Protein AF-A0A3A5K2K9-F1 (afdb_monomer)

pLDDT: mean 75.91, std 17.22, range [41.97, 94.38]

Organism: NCBI:txid1300307

Structure (mmCIF, N/CA/C/O backbone):
data_AF-A0A3A5K2K9-F1
#
_entry.id   AF-A0A3A5K2K9-F1
#
loop_
_atom_site.group_PDB
_at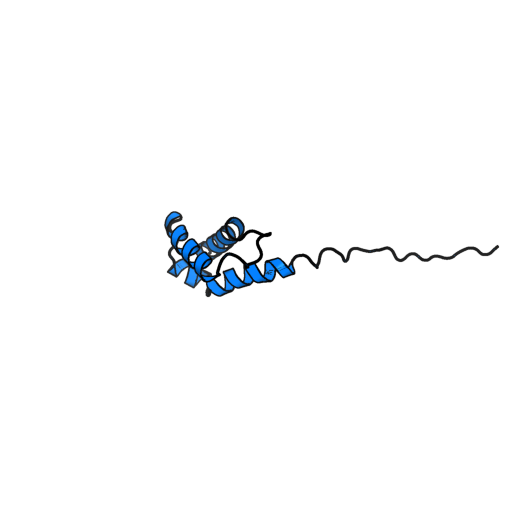om_site.id
_atom_site.type_symbol
_atom_site.label_atom_id
_atom_site.label_alt_id
_atom_site.label_comp_id
_atom_site.label_asym_id
_atom_site.label_entity_id
_atom_site.label_seq_id
_atom_site.pdbx_PDB_ins_code
_atom_site.Cartn_x
_atom_site.Cartn_y
_atom_site.Cartn_z
_atom_site.occupancy
_atom_site.B_iso_or_equiv
_atom_site.auth_seq_id
_atom_site.auth_comp_id
_atom_site.auth_asym_id
_atom_site.auth_atom_id
_atom_site.pdbx_PDB_model_num
ATOM 1 N N . MET A 1 1 ? -9.828 -8.882 14.222 1.00 60.28 1 MET A N 1
ATOM 2 C CA . MET A 1 1 ? -9.160 -8.208 13.097 1.00 60.28 1 MET A CA 1
ATOM 3 C C . MET A 1 1 ? -10.025 -8.375 11.877 1.00 60.28 1 MET A C 1
ATOM 5 O O . MET A 1 1 ? -10.612 -9.444 11.712 1.00 60.28 1 MET A O 1
ATOM 9 N N . SER A 1 2 ? -10.193 -7.299 11.121 1.00 68.50 2 SER A N 1
ATOM 10 C CA . SER A 1 2 ? -10.898 -7.351 9.849 1.00 68.50 2 SER A CA 1
ATOM 11 C C . SER A 1 2 ? -9.953 -7.952 8.803 1.00 68.50 2 SER A C 1
ATOM 13 O O . SER A 1 2 ? -8.764 -8.138 9.032 1.00 68.50 2 SER A O 1
ATOM 15 N N . THR A 1 3 ? -10.488 -8.357 7.655 1.00 86.06 3 THR A N 1
ATOM 16 C CA . THR A 1 3 ? -9.670 -8.735 6.485 1.00 86.06 3 THR A CA 1
ATOM 17 C C . THR A 1 3 ? -9.714 -7.652 5.411 1.00 86.06 3 THR A C 1
ATOM 19 O O . THR A 1 3 ? -9.182 -7.820 4.315 1.00 86.06 3 THR A O 1
ATOM 22 N N . ARG A 1 4 ? -10.387 -6.532 5.698 1.00 90.88 4 ARG A N 1
ATOM 23 C CA . ARG A 1 4 ? -10.658 -5.462 4.737 1.00 90.88 4 ARG A CA 1
ATOM 24 C C . ARG A 1 4 ? -9.393 -4.676 4.423 1.00 90.88 4 ARG A C 1
ATOM 26 O O . ARG A 1 4 ? -9.155 -4.429 3.242 1.00 90.88 4 ARG A O 1
ATOM 33 N N . GLY A 1 5 ? -8.579 -4.350 5.433 1.00 89.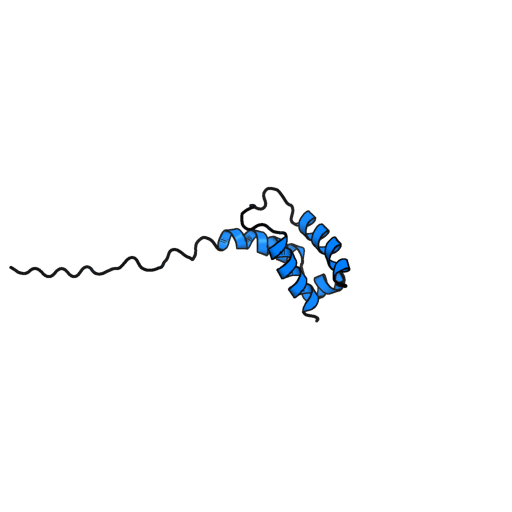69 5 GLY A N 1
ATOM 34 C CA . GLY A 1 5 ? -7.327 -3.617 5.248 1.00 89.69 5 GLY A CA 1
ATOM 35 C C . GLY A 1 5 ? -6.338 -4.377 4.363 1.00 89.69 5 GLY A C 1
ATOM 36 O O . GLY A 1 5 ? -5.891 -3.851 3.345 1.00 89.69 5 GLY A O 1
ATOM 37 N N . VAL A 1 6 ? -6.094 -5.652 4.678 1.00 90.50 6 VAL A N 1
ATOM 38 C CA . VAL A 1 6 ? -5.185 -6.524 3.908 1.00 90.50 6 VAL A CA 1
ATOM 39 C C . VAL A 1 6 ? -5.679 -6.755 2.478 1.00 90.50 6 VAL A C 1
ATOM 41 O O . VAL A 1 6 ? -4.906 -6.644 1.527 1.00 90.50 6 VAL A O 1
ATOM 44 N N . ASN A 1 7 ? -6.975 -7.028 2.291 1.00 91.19 7 ASN A N 1
ATOM 45 C CA . ASN A 1 7 ? -7.537 -7.230 0.951 1.00 91.19 7 ASN A CA 1
ATOM 46 C C . ASN A 1 7 ? -7.426 -5.971 0.082 1.00 91.19 7 ASN A C 1
ATOM 48 O O . ASN A 1 7 ? -7.174 -6.065 -1.121 1.00 91.19 7 ASN A O 1
ATOM 52 N N . PHE A 1 8 ? -7.616 -4.794 0.683 1.00 92.69 8 PHE A N 1
ATOM 53 C CA . PHE A 1 8 ? -7.401 -3.527 0.001 1.00 92.69 8 PHE A CA 1
ATOM 54 C C . PHE A 1 8 ? -5.932 -3.333 -0.370 1.00 92.69 8 PHE A C 1
ATOM 56 O O . PHE A 1 8 ? -5.657 -3.071 -1.537 1.00 92.69 8 PHE A O 1
ATOM 63 N N . LEU A 1 9 ? -5.010 -3.518 0.576 1.00 91.38 9 LEU A N 1
ATOM 64 C CA . LEU A 1 9 ? -3.573 -3.352 0.363 1.00 91.38 9 LEU A CA 1
ATOM 65 C C . LEU A 1 9 ? -3.058 -4.222 -0.787 1.00 91.38 9 LEU A C 1
ATOM 67 O O . LEU A 1 9 ? -2.446 -3.698 -1.713 1.00 91.38 9 LEU A O 1
ATOM 71 N N . HIS A 1 10 ? -3.367 -5.522 -0.788 1.00 89.31 10 HIS A N 1
ATOM 72 C CA . HIS A 1 10 ? -2.937 -6.425 -1.861 1.00 89.31 10 HIS A CA 1
ATOM 73 C C . HIS A 1 10 ? -3.483 -6.008 -3.230 1.00 89.31 10 HIS A C 1
ATOM 75 O O . HIS A 1 10 ? -2.749 -5.978 -4.219 1.00 89.31 10 HIS A O 1
ATOM 81 N N . LYS A 1 11 ? -4.767 -5.636 -3.296 1.00 90.81 11 LYS A N 1
ATOM 82 C CA . LYS A 1 11 ? -5.384 -5.174 -4.544 1.00 90.81 11 LYS A CA 1
ATOM 83 C C . LYS A 1 11 ? -4.804 -3.836 -5.003 1.00 90.81 11 LYS A C 1
ATOM 85 O O . LYS A 1 11 ? -4.637 -3.618 -6.199 1.00 90.81 11 LYS A O 1
ATOM 90 N N . TRP A 1 12 ? -4.515 -2.939 -4.066 1.00 93.06 12 TRP A N 1
ATOM 91 C CA . TRP A 1 12 ? -3.935 -1.636 -4.355 1.00 93.06 12 TRP A CA 1
ATOM 92 C C . TRP A 1 12 ? -2.513 -1.784 -4.899 1.00 93.06 12 TRP A C 1
ATOM 94 O O . TRP A 1 12 ? -2.218 -1.198 -5.937 1.00 93.06 12 TRP A O 1
ATOM 104 N N . ILE A 1 13 ? -1.677 -2.620 -4.273 1.00 88.44 13 ILE A N 1
ATOM 105 C CA . ILE A 1 13 ? -0.316 -2.927 -4.735 1.00 88.44 13 ILE A CA 1
ATOM 106 C C . ILE A 1 13 ? -0.348 -3.483 -6.161 1.00 88.44 13 ILE A C 1
ATOM 108 O O . ILE A 1 13 ? 0.304 -2.922 -7.030 1.00 88.44 13 ILE A O 1
ATOM 112 N N . SER A 1 14 ? -1.175 -4.497 -6.437 1.00 86.19 14 SER A N 1
ATOM 113 C CA . SER A 1 14 ? -1.274 -5.103 -7.777 1.00 86.19 14 SER A CA 1
ATOM 114 C C . SER A 1 14 ? -1.689 -4.117 -8.879 1.00 86.19 14 SER A C 1
ATOM 116 O O . SER A 1 14 ? -1.340 -4.322 -10.037 1.00 86.19 14 SER A O 1
ATOM 118 N N . ASN A 1 15 ? -2.430 -3.057 -8.542 1.00 87.62 15 ASN A N 1
ATOM 119 C CA . ASN A 1 15 ? -2.868 -2.048 -9.509 1.00 87.62 15 ASN A CA 1
ATOM 120 C C . ASN A 1 15 ? -1.884 -0.878 -9.663 1.00 87.62 15 ASN A C 1
ATOM 122 O O . ASN A 1 15 ? -1.898 -0.212 -10.696 1.00 87.62 15 ASN A O 1
ATOM 126 N N . ASN A 1 16 ? -1.095 -0.574 -8.627 1.00 85.44 16 ASN A N 1
ATOM 127 C CA . ASN A 1 16 ? -0.295 0.653 -8.547 1.00 85.44 16 ASN A CA 1
ATOM 128 C C . ASN A 1 16 ? 1.218 0.415 -8.584 1.00 85.44 16 ASN A C 1
ATOM 130 O O . ASN A 1 16 ? 1.958 1.353 -8.876 1.00 85.44 16 ASN A O 1
ATOM 134 N N . VAL A 1 17 ? 1.677 -0.801 -8.286 1.00 80.56 17 VAL A N 1
ATOM 135 C CA . VAL A 1 17 ? 3.079 -1.215 -8.379 1.00 80.56 17 VAL A CA 1
ATOM 136 C C . VAL A 1 17 ? 3.233 -1.996 -9.688 1.00 80.56 17 VAL A C 1
ATOM 138 O O . VAL A 1 17 ? 2.743 -3.121 -9.777 1.00 80.56 17 VAL A O 1
ATOM 141 N N . PRO A 1 18 ? 3.826 -1.400 -10.740 1.00 71.19 18 PRO A N 1
ATOM 142 C CA . PRO A 1 18 ? 3.947 -2.061 -12.034 1.00 71.19 18 PRO A CA 1
ATOM 143 C C . PRO A 1 18 ? 4.962 -3.204 -11.963 1.00 71.19 18 PRO A C 1
ATOM 145 O O . PRO A 1 18 ? 6.071 -2.994 -11.485 1.00 71.19 18 PRO A O 1
ATOM 148 N N . GLU A 1 19 ? 4.626 -4.360 -12.539 1.00 63.56 19 GLU A N 1
ATOM 149 C CA . GLU A 1 19 ? 5.527 -5.522 -12.630 1.00 63.56 19 GLU A CA 1
ATOM 150 C C . GLU A 1 19 ? 6.860 -5.172 -13.325 1.00 63.56 19 GLU A C 1
ATOM 152 O O . GLU A 1 19 ? 7.944 -5.590 -12.944 1.00 63.56 19 GLU A O 1
ATOM 157 N N . THR A 1 20 ? 6.825 -4.335 -14.356 1.00 52.59 20 THR A N 1
ATOM 158 C CA . THR A 1 20 ? 8.017 -4.029 -15.165 1.00 52.59 20 THR A CA 1
ATOM 159 C C . THR A 1 20 ? 8.776 -2.784 -14.717 1.00 52.59 20 THR A C 1
ATOM 161 O O . THR A 1 20 ? 9.820 -2.467 -15.287 1.00 52.59 20 THR A O 1
ATOM 164 N N . ALA A 1 21 ? 8.236 -2.026 -13.761 1.00 54.00 21 ALA A N 1
ATOM 165 C CA . ALA A 1 21 ? 8.905 -0.846 -13.243 1.00 54.00 21 ALA A CA 1
ATOM 166 C C . ALA A 1 21 ? 9.710 -1.279 -12.025 1.00 54.00 21 ALA A C 1
ATOM 168 O O . ALA A 1 21 ? 9.183 -1.329 -10.916 1.00 54.00 21 ALA A O 1
ATOM 169 N N . GLY A 1 22 ? 10.995 -1.564 -12.240 1.00 53.50 22 GLY A N 1
ATOM 170 C CA . GLY A 1 22 ? 11.954 -1.557 -11.144 1.00 53.50 22 GLY A CA 1
ATOM 171 C C . GLY A 1 22 ? 11.705 -0.325 -10.274 1.00 53.50 22 GLY A C 1
ATOM 172 O O . GLY A 1 22 ? 11.327 0.741 -10.775 1.00 53.50 22 GLY A O 1
ATOM 173 N N . ALA A 1 23 ? 11.895 -0.487 -8.970 1.00 53.97 23 ALA A N 1
ATOM 174 C CA . ALA A 1 23 ? 11.736 0.513 -7.911 1.00 53.97 23 ALA A CA 1
ATOM 175 C C . ALA A 1 23 ? 12.449 1.867 -8.152 1.00 53.97 23 ALA A C 1
ATOM 177 O O . ALA A 1 23 ? 12.404 2.757 -7.308 1.00 53.97 23 ALA A O 1
ATOM 178 N N . ASP A 1 24 ? 13.107 2.036 -9.296 1.00 55.06 24 ASP A N 1
ATOM 179 C CA . ASP A 1 24 ? 13.981 3.131 -9.685 1.00 55.06 24 ASP A CA 1
ATOM 180 C C . ASP A 1 24 ? 13.278 4.490 -9.837 1.00 55.06 24 ASP A C 1
ATOM 182 O O . ASP A 1 24 ? 13.961 5.509 -9.921 1.00 55.06 24 ASP A O 1
ATOM 186 N N . MET A 1 25 ? 11.937 4.555 -9.857 1.00 59.59 25 MET A N 1
ATOM 187 C CA . MET A 1 25 ? 11.208 5.831 -10.005 1.00 59.59 25 MET A CA 1
ATOM 188 C C . MET A 1 25 ? 10.196 6.164 -8.904 1.00 59.59 25 MET A C 1
ATOM 190 O O . MET A 1 25 ? 9.772 7.316 -8.845 1.00 59.59 25 MET A O 1
ATOM 194 N N . ILE A 1 26 ? 9.781 5.215 -8.057 1.00 72.38 26 ILE A N 1
ATOM 195 C CA . ILE A 1 26 ? 8.744 5.468 -7.042 1.00 72.38 26 ILE A CA 1
ATOM 196 C C . ILE A 1 26 ? 9.219 4.969 -5.680 1.00 72.38 26 ILE A C 1
ATOM 198 O O . ILE A 1 26 ? 9.494 3.786 -5.495 1.00 72.38 26 ILE A O 1
ATOM 202 N N . SER A 1 27 ? 9.278 5.876 -4.706 1.00 83.12 27 SER A N 1
ATOM 203 C CA . SER A 1 27 ? 9.665 5.551 -3.334 1.00 83.12 27 SER A CA 1
ATOM 204 C C . SER A 1 27 ? 8.563 4.776 -2.606 1.00 83.12 27 SER A C 1
ATOM 206 O O . SER A 1 27 ? 7.375 5.078 -2.747 1.00 83.12 27 SER A O 1
ATOM 208 N N . VAL A 1 28 ? 8.949 3.840 -1.728 1.00 85.06 28 VAL A N 1
ATOM 209 C CA . VAL A 1 28 ? 8.027 3.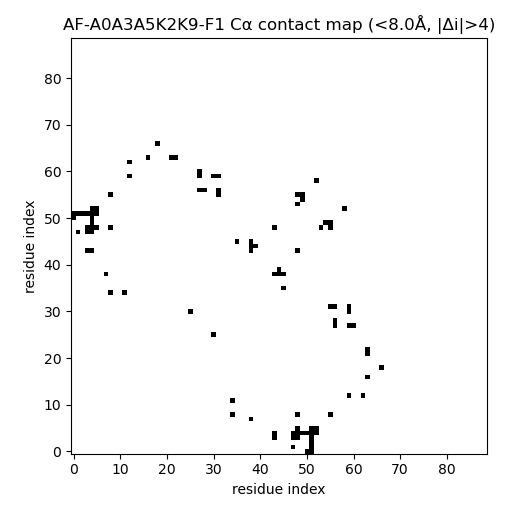152 -0.799 1.00 85.06 28 VAL A CA 1
ATOM 210 C C . VAL A 1 28 ? 7.175 4.162 -0.024 1.00 85.06 28 VAL A C 1
ATOM 212 O O . VAL A 1 28 ? 5.981 3.946 0.179 1.00 85.06 28 VAL A O 1
ATOM 215 N N . ALA A 1 29 ? 7.761 5.301 0.362 1.00 87.25 29 ALA A N 1
ATOM 216 C CA . ALA A 1 29 ? 7.042 6.355 1.069 1.00 87.25 29 ALA A CA 1
ATOM 217 C C . ALA A 1 29 ? 5.948 7.007 0.209 1.00 87.25 29 ALA A C 1
ATOM 219 O O . ALA A 1 29 ? 4.861 7.285 0.708 1.00 87.25 29 ALA A O 1
ATOM 220 N N . GLU A 1 30 ? 6.197 7.204 -1.086 1.00 87.62 30 GLU A N 1
ATOM 221 C CA . GLU A 1 30 ? 5.206 7.771 -2.006 1.00 87.62 30 GLU A CA 1
ATOM 222 C C . GLU A 1 30 ? 4.057 6.790 -2.259 1.00 87.62 30 GLU A C 1
ATOM 224 O O . GLU A 1 30 ? 2.897 7.199 -2.315 1.00 87.62 30 GLU A O 1
ATOM 229 N N . LEU A 1 31 ? 4.354 5.491 -2.370 1.00 89.25 31 LEU A N 1
ATOM 230 C CA . LEU A 1 31 ? 3.329 4.450 -2.482 1.00 89.25 31 LEU A CA 1
ATOM 231 C C . LEU A 1 31 ? 2.470 4.373 -1.219 1.00 89.25 31 LEU A C 1
ATOM 233 O O . LEU A 1 31 ? 1.247 4.354 -1.325 1.00 89.25 31 LEU A O 1
ATOM 237 N N . ALA A 1 32 ? 3.086 4.410 -0.035 1.00 90.69 32 ALA A N 1
ATOM 238 C CA . ALA A 1 32 ? 2.355 4.433 1.228 1.00 90.69 32 ALA A CA 1
ATOM 239 C C . ALA A 1 32 ? 1.432 5.662 1.323 1.00 90.69 32 ALA A C 1
ATOM 241 O O . ALA A 1 32 ? 0.260 5.535 1.672 1.00 90.69 32 ALA A O 1
ATOM 242 N N . GLN A 1 33 ? 1.918 6.849 0.948 1.00 91.88 33 GLN A N 1
ATOM 243 C CA . GLN A 1 33 ? 1.100 8.065 0.938 1.00 91.88 33 GLN A CA 1
ATOM 244 C C . GLN A 1 33 ? -0.097 7.965 -0.012 1.00 91.88 33 GLN A C 1
ATOM 246 O O . GLN A 1 33 ? -1.208 8.330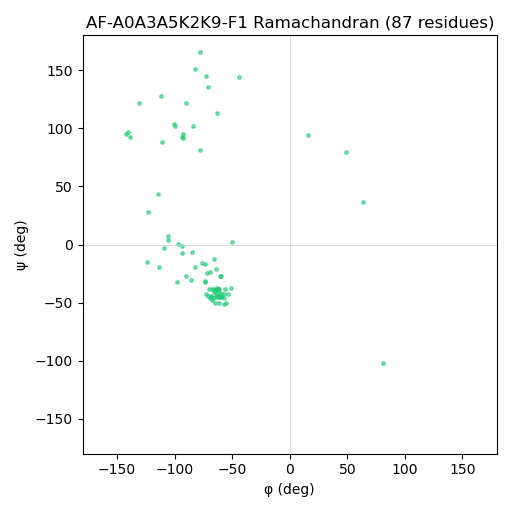 0.374 1.00 91.88 33 GLN A O 1
ATOM 251 N N . LYS A 1 34 ? 0.104 7.455 -1.233 1.00 91.69 34 LYS A N 1
ATOM 252 C CA . LYS A 1 34 ? -0.994 7.255 -2.191 1.00 91.69 34 LYS A CA 1
ATOM 253 C C . LYS A 1 34 ? -2.006 6.232 -1.678 1.00 91.69 34 LYS A C 1
ATOM 255 O O . LYS A 1 34 ? -3.204 6.483 -1.739 1.00 91.69 34 LYS A O 1
ATOM 260 N N . LEU A 1 35 ? -1.535 5.134 -1.091 1.00 93.62 35 LEU A N 1
ATOM 261 C CA . LEU A 1 35 ? -2.398 4.116 -0.502 1.00 93.62 35 LEU A CA 1
ATOM 262 C C . LEU A 1 35 ? -3.320 4.695 0.579 1.00 93.62 35 LEU A C 1
ATOM 264 O O . LEU A 1 35 ? -4.525 4.438 0.569 1.00 93.62 35 LEU A O 1
ATOM 268 N N . PHE A 1 36 ? -2.781 5.515 1.484 1.00 92.19 36 PHE A N 1
ATOM 269 C CA . PHE A 1 36 ? -3.583 6.160 2.527 1.00 92.19 36 PHE A CA 1
ATOM 270 C C . PHE A 1 36 ? -4.498 7.269 1.997 1.00 92.19 36 PHE A C 1
ATOM 272 O O . PHE A 1 36 ? -5.523 7.548 2.616 1.00 92.19 36 PHE A O 1
ATOM 279 N N . ALA A 1 37 ? -4.166 7.885 0.862 1.00 94.38 37 ALA A N 1
ATOM 280 C CA . ALA A 1 37 ? -5.050 8.832 0.188 1.00 94.38 37 ALA A CA 1
ATOM 281 C C . ALA A 1 37 ? -6.233 8.132 -0.507 1.00 94.38 37 ALA A C 1
ATOM 283 O O . ALA A 1 37 ? -7.335 8.682 -0.539 1.00 94.38 37 ALA A O 1
ATOM 284 N N . ASP A 1 38 ? -6.028 6.910 -1.004 1.00 93.00 38 ASP A N 1
ATOM 285 C CA . ASP A 1 38 ? -7.047 6.143 -1.724 1.00 93.00 38 ASP A CA 1
ATOM 286 C C . ASP A 1 38 ? -7.966 5.343 -0.791 1.00 93.00 38 ASP A C 1
ATOM 288 O O . ASP A 1 38 ? -9.148 5.163 -1.095 1.00 93.00 38 ASP A O 1
ATOM 292 N N . ALA A 1 39 ? -7.474 4.888 0.364 1.00 93.25 39 ALA A N 1
ATOM 293 C CA . ALA A 1 39 ? -8.243 4.080 1.316 1.00 93.25 39 ALA A CA 1
ATOM 294 C C . ALA A 1 39 ? -9.600 4.691 1.749 1.00 93.25 39 ALA A C 1
ATOM 296 O O . ALA A 1 39 ? -10.607 3.966 1.747 1.00 93.25 39 ALA A O 1
ATOM 297 N N . PRO A 1 40 ? -9.707 6.008 2.038 1.00 92.81 40 PRO A N 1
ATOM 298 C CA . PRO A 1 40 ? -10.977 6.634 2.404 1.00 92.81 40 PRO A CA 1
ATOM 299 C C . PRO A 1 40 ? -12.053 6.535 1.318 1.00 92.81 40 PRO A C 1
ATOM 301 O O . PRO A 1 40 ? -13.238 6.497 1.647 1.00 92.81 40 PRO A O 1
ATOM 304 N N . SER A 1 41 ? -11.671 6.434 0.038 1.00 92.25 41 SER A N 1
ATOM 305 C CA . SER A 1 41 ? -12.631 6.275 -1.068 1.00 92.25 41 SER A CA 1
ATOM 306 C C . SER A 1 41 ? -13.415 4.957 -0.995 1.00 92.25 41 SER A C 1
ATOM 308 O O . SER A 1 41 ? -14.517 4.855 -1.533 1.00 92.25 41 SER A O 1
ATOM 310 N N . LEU A 1 42 ? -12.878 3.965 -0.278 1.00 90.25 42 LEU A N 1
ATOM 311 C CA . LEU A 1 42 ? -13.485 2.653 -0.048 1.00 90.25 42 LEU A CA 1
ATOM 312 C C . LEU A 1 42 ? -14.033 2.495 1.379 1.00 90.25 42 LEU A C 1
ATOM 314 O O . LEU A 1 42 ? -14.443 1.399 1.771 1.00 90.25 42 LEU A O 1
ATOM 318 N N . GLY A 1 43 ? -14.042 3.576 2.168 1.00 93.12 43 GLY A N 1
ATOM 319 C CA . GLY A 1 43 ? -14.468 3.547 3.567 1.00 93.12 43 GLY A CA 1
ATOM 320 C C . GLY A 1 43 ? -13.562 2.678 4.441 1.00 93.12 43 GLY A C 1
ATOM 321 O O . GLY A 1 43 ? -14.061 1.961 5.313 1.00 93.12 43 GLY A O 1
ATOM 322 N N . ILE A 1 44 ? -12.257 2.682 4.159 1.00 93.31 44 ILE A N 1
ATOM 323 C CA . ILE A 1 44 ? -11.232 1.978 4.932 1.00 93.31 44 ILE A CA 1
ATOM 324 C C . ILE A 1 44 ? -10.362 3.027 5.627 1.00 93.31 44 ILE A C 1
ATOM 326 O O . ILE A 1 44 ? -9.876 3.964 4.992 1.00 93.31 44 ILE A O 1
ATOM 330 N N . GLY A 1 45 ? -10.196 2.887 6.943 1.00 91.81 45 GLY A N 1
ATOM 331 C CA . GLY A 1 45 ? -9.352 3.783 7.735 1.00 91.81 45 GLY A CA 1
ATOM 332 C C . GLY A 1 45 ? -7.876 3.395 7.668 1.00 91.81 45 GLY A C 1
ATOM 333 O O . GLY A 1 45 ? -7.550 2.215 7.567 1.00 91.81 45 GLY A O 1
ATOM 334 N N . SER A 1 46 ? -6.971 4.368 7.800 1.00 88.75 46 SER A N 1
ATOM 335 C CA . SER A 1 46 ? -5.530 4.093 7.911 1.00 88.75 46 SER A CA 1
ATOM 336 C C . SER A 1 46 ? -5.218 3.171 9.092 1.00 88.75 46 SER A C 1
ATOM 338 O O . SER A 1 46 ? -4.486 2.206 8.927 1.00 88.75 46 SER A O 1
ATOM 340 N N . THR A 1 47 ? -5.859 3.400 10.242 1.00 90.00 47 THR A N 1
ATOM 341 C CA . THR A 1 47 ? -5.732 2.537 11.425 1.00 90.00 47 THR A CA 1
ATOM 342 C C . THR A 1 47 ? -6.230 1.118 11.162 1.00 90.00 47 THR A C 1
ATOM 344 O O . THR A 1 47 ? -5.572 0.177 11.571 1.00 90.00 47 THR A O 1
ATOM 347 N N . GLU A 1 48 ? -7.337 0.941 10.429 1.00 91.50 48 GLU A N 1
ATOM 348 C CA . GLU A 1 48 ? -7.830 -0.398 10.052 1.00 91.50 48 GLU A CA 1
ATOM 349 C C . GLU A 1 48 ? -6.802 -1.131 9.177 1.00 91.50 48 GLU A C 1
ATOM 351 O O . GLU A 1 48 ? -6.572 -2.323 9.353 1.00 91.50 48 GLU A O 1
ATOM 356 N N . ILE A 1 49 ? -6.135 -0.418 8.265 1.00 90.75 49 ILE A N 1
ATOM 357 C CA . ILE A 1 49 ? -5.088 -0.990 7.409 1.00 90.75 49 ILE A CA 1
ATOM 358 C C . ILE A 1 49 ? -3.860 -1.375 8.229 1.00 90.75 49 ILE A C 1
ATOM 360 O O . ILE A 1 49 ? -3.351 -2.480 8.060 1.00 90.75 49 ILE A O 1
ATOM 364 N N . GLU A 1 50 ? -3.381 -0.482 9.091 1.00 90.06 50 GLU A N 1
ATOM 365 C CA . GLU A 1 50 ? -2.211 -0.718 9.942 1.00 90.06 50 GLU A CA 1
ATOM 366 C C . GLU A 1 50 ? -2.466 -1.836 10.958 1.00 90.06 50 GLU A C 1
ATOM 368 O O . GLU A 1 50 ? -1.598 -2.673 11.173 1.00 90.06 50 GLU A O 1
ATOM 373 N N . GLU A 1 51 ? -3.662 -1.916 11.542 1.00 90.88 51 GLU A N 1
ATOM 374 C CA . GLU A 1 51 ? -4.031 -3.002 12.452 1.00 90.88 51 GLU A CA 1
ATOM 375 C C . GLU A 1 51 ? -4.144 -4.345 11.722 1.00 90.88 51 GLU A C 1
ATOM 377 O O . GLU A 1 51 ? -3.623 -5.344 12.213 1.00 90.88 51 GLU A O 1
ATOM 382 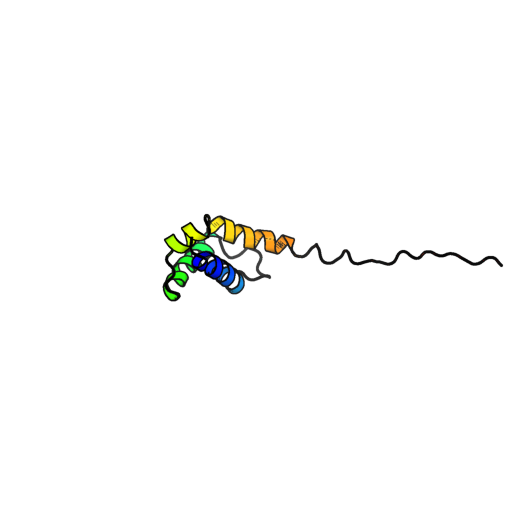N N . ASP A 1 52 ? -4.793 -4.384 10.553 1.00 88.44 52 ASP A N 1
ATOM 383 C CA . ASP A 1 52 ? -4.995 -5.631 9.806 1.00 88.44 52 ASP A CA 1
ATOM 384 C C . ASP A 1 52 ? -3.694 -6.126 9.134 1.00 88.44 52 ASP A C 1
ATOM 386 O O . ASP A 1 52 ? -3.508 -7.332 8.968 1.00 88.44 52 ASP A O 1
ATOM 390 N N . THR A 1 53 ? -2.798 -5.216 8.734 1.00 85.81 53 THR A N 1
ATOM 391 C CA . THR A 1 53 ? -1.556 -5.523 7.991 1.00 85.81 53 THR A CA 1
ATOM 392 C C . THR A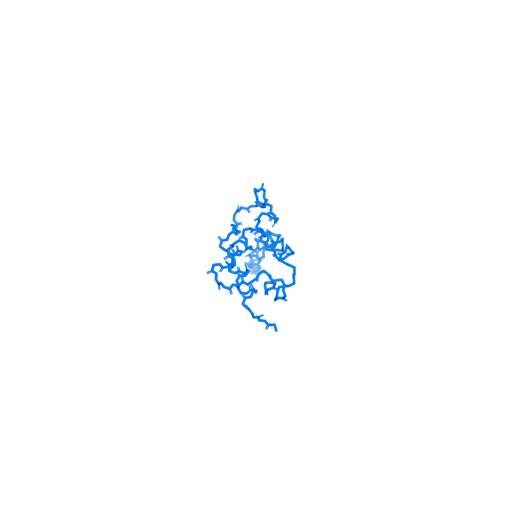 1 53 ? -0.327 -5.604 8.898 1.00 85.81 53 THR A C 1
ATOM 394 O O . THR A 1 53 ? 0.621 -6.334 8.614 1.00 85.81 53 THR A O 1
ATOM 397 N N . GLY A 1 54 ? -0.293 -4.815 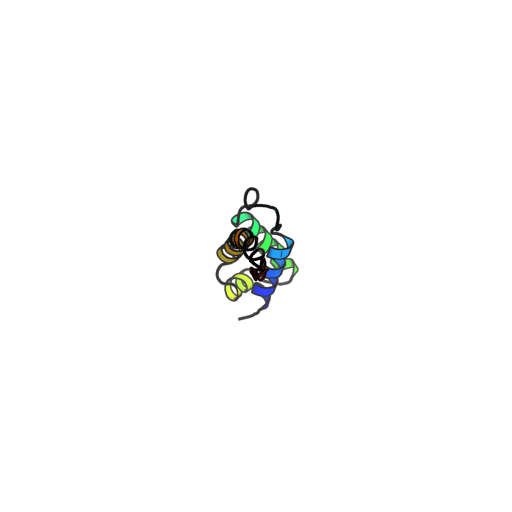9.970 1.00 87.06 54 GLY A N 1
ATOM 398 C CA . GLY A 1 54 ? 0.932 -4.475 10.684 1.00 87.06 54 GLY A CA 1
ATOM 399 C C . GLY A 1 54 ? 1.684 -3.348 9.970 1.00 87.06 54 GLY A C 1
ATOM 400 O O . GLY A 1 54 ? 1.322 -2.177 10.074 1.00 87.06 54 GLY A O 1
ATOM 401 N N . SER A 1 55 ? 2.748 -3.689 9.237 1.00 88.44 55 SER A N 1
ATOM 402 C CA . SER A 1 55 ? 3.613 -2.703 8.576 1.00 88.44 55 SER A CA 1
ATOM 403 C C . SER A 1 55 ? 3.285 -2.562 7.088 1.00 88.44 55 SER A C 1
ATOM 405 O O . SER A 1 55 ? 3.700 -3.363 6.247 1.00 88.44 55 SER A O 1
ATOM 407 N N . VAL A 1 56 ? 2.569 -1.488 6.746 1.00 89.56 56 VAL A N 1
ATOM 408 C CA . VAL A 1 56 ? 2.262 -1.126 5.349 1.00 89.56 56 VAL A CA 1
ATOM 409 C C . VAL A 1 56 ? 3.542 -0.903 4.541 1.00 89.56 56 VAL A C 1
ATOM 411 O O . VAL A 1 56 ? 3.648 -1.367 3.409 1.00 89.56 56 VAL A O 1
ATOM 414 N N . TYR A 1 57 ? 4.537 -0.237 5.132 1.00 88.56 57 TYR A N 1
ATOM 415 C CA . TYR A 1 57 ? 5.822 0.033 4.483 1.00 88.56 57 TYR A CA 1
ATOM 416 C C . TYR A 1 57 ? 6.582 -1.250 4.153 1.00 88.56 57 TYR A C 1
ATOM 418 O O . TYR A 1 57 ? 7.104 -1.377 3.051 1.00 88.56 57 TYR A O 1
ATOM 426 N N . GLU A 1 58 ? 6.624 -2.197 5.093 1.00 88.75 58 GLU A N 1
ATOM 427 C CA . GLU A 1 58 ? 7.284 -3.488 4.887 1.00 88.75 58 GLU A CA 1
ATOM 428 C C . GLU A 1 58 ? 6.561 -4.301 3.820 1.00 88.75 58 GLU A C 1
ATOM 430 O O . GLU A 1 58 ? 7.214 -4.832 2.940 1.00 88.75 58 GLU A O 1
ATOM 435 N N . THR A 1 59 ? 5.227 -4.303 3.814 1.00 89.25 59 THR A N 1
ATOM 436 C CA . THR A 1 59 ? 4.444 -5.034 2.804 1.00 89.25 59 THR A CA 1
ATOM 437 C C . THR A 1 59 ? 4.636 -4.466 1.394 1.00 89.25 59 THR A C 1
ATOM 439 O O . THR A 1 59 ? 4.739 -5.214 0.426 1.00 89.25 59 THR A O 1
ATOM 442 N N . ILE A 1 60 ? 4.707 -3.138 1.257 1.00 87.62 60 ILE A N 1
ATOM 443 C CA . ILE A 1 60 ?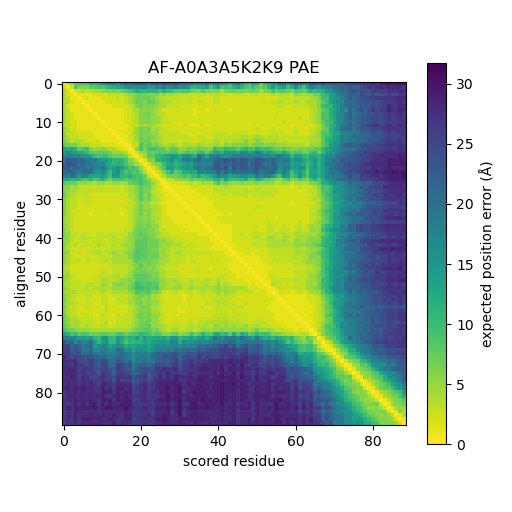 4.991 -2.488 -0.030 1.00 87.62 60 ILE A CA 1
ATOM 444 C C . ILE A 1 60 ? 6.435 -2.767 -0.469 1.00 87.62 60 ILE A C 1
ATOM 446 O O . ILE A 1 60 ? 6.661 -3.078 -1.636 1.00 87.62 60 ILE A O 1
ATOM 450 N N . LEU A 1 61 ? 7.406 -2.671 0.446 1.00 85.62 61 LEU A N 1
ATOM 451 C CA . LEU A 1 61 ? 8.806 -2.997 0.164 1.00 85.62 61 LEU A CA 1
ATOM 452 C C . LEU A 1 61 ? 8.959 -4.460 -0.264 1.00 85.62 61 LEU A C 1
ATOM 454 O O . LEU A 1 61 ? 9.634 -4.741 -1.247 1.00 85.62 61 LEU A O 1
ATOM 458 N N . ASP A 1 62 ? 8.308 -5.370 0.452 1.00 84.94 62 ASP A N 1
ATOM 459 C CA . ASP A 1 62 ? 8.300 -6.801 0.183 1.00 84.94 62 ASP A CA 1
ATOM 460 C C . ASP A 1 62 ? 7.736 -7.099 -1.207 1.00 84.94 62 ASP A C 1
ATOM 462 O O . ASP A 1 62 ? 8.363 -7.818 -1.976 1.00 84.94 62 ASP A O 1
ATOM 466 N N . ALA A 1 63 ? 6.623 -6.463 -1.582 1.00 83.50 63 ALA A N 1
ATOM 467 C CA . ALA A 1 63 ? 6.044 -6.604 -2.914 1.00 83.50 63 ALA A CA 1
ATOM 468 C C . ALA A 1 63 ? 6.985 -6.122 -4.029 1.00 83.50 63 ALA A C 1
ATOM 470 O O . ALA A 1 63 ? 7.052 -6.744 -5.085 1.00 83.50 63 ALA A O 1
ATOM 471 N N . ILE A 1 64 ? 7.728 -5.037 -3.795 1.00 80.69 64 ILE A N 1
ATOM 472 C CA . ILE A 1 64 ? 8.723 -4.521 -4.743 1.00 80.69 64 ILE A CA 1
ATOM 473 C C . ILE A 1 64 ? 9.919 -5.480 -4.854 1.00 80.69 64 ILE A C 1
ATOM 475 O O . ILE A 1 64 ? 10.344 -5.801 -5.958 1.00 80.69 64 ILE A O 1
ATOM 479 N N . VAL A 1 65 ? 10.452 -5.957 -3.724 1.00 78.81 65 VAL A N 1
ATOM 480 C CA . VAL A 1 65 ? 11.635 -6.835 -3.675 1.00 78.81 65 VAL A CA 1
ATOM 481 C C . VAL A 1 65 ? 11.325 -8.240 -4.201 1.00 78.81 65 VAL A C 1
ATOM 483 O O . VAL A 1 65 ? 12.105 -8.800 -4.970 1.00 78.81 65 VAL A O 1
ATOM 486 N N . HIS A 1 66 ? 10.191 -8.829 -3.817 1.00 72.94 66 HIS A N 1
ATOM 487 C CA . HIS A 1 66 ? 9.794 -10.167 -4.261 1.00 72.94 66 HIS A CA 1
ATOM 488 C C . HIS A 1 66 ? 9.329 -10.212 -5.715 1.00 72.94 66 HIS A C 1
ATOM 490 O O . HIS A 1 66 ? 9.330 -11.293 -6.308 1.00 72.94 66 HIS A O 1
ATOM 496 N N . HIS A 1 67 ? 8.998 -9.070 -6.320 1.00 63.06 67 HIS A N 1
ATOM 497 C CA . HIS A 1 67 ? 8.744 -9.014 -7.753 1.00 63.06 67 HIS A CA 1
ATOM 498 C C . HIS A 1 67 ? 9.996 -9.402 -8.570 1.00 63.06 67 HIS A C 1
ATOM 500 O O . HIS A 1 67 ? 9.893 -10.171 -9.526 1.00 63.06 67 HIS A O 1
ATOM 506 N N . ASP A 1 68 ? 11.194 -8.991 -8.139 1.00 50.38 68 ASP A N 1
ATOM 507 C CA . ASP A 1 68 ? 12.457 -9.399 -8.780 1.00 50.38 68 ASP A CA 1
ATOM 508 C C . ASP A 1 68 ? 12.787 -10.891 -8.563 1.00 50.38 68 ASP A C 1
ATOM 510 O O . ASP A 1 68 ? 13.493 -11.509 -9.364 1.00 50.38 68 ASP A O 1
ATOM 514 N N . ALA A 1 69 ? 12.251 -11.509 -7.505 1.00 51.06 69 ALA A N 1
ATOM 515 C CA . ALA A 1 69 ? 12.521 -12.906 -7.157 1.00 51.06 69 ALA A CA 1
ATOM 516 C C . ALA A 1 69 ? 11.658 -13.922 -7.938 1.00 51.06 69 ALA A C 1
ATOM 518 O O . ALA A 1 69 ? 12.024 -15.095 -8.034 1.00 51.06 69 ALA A O 1
ATOM 519 N N . GLY A 1 70 ? 10.534 -13.494 -8.525 1.00 44.78 70 GLY A N 1
ATOM 520 C CA . GLY A 1 70 ? 9.586 -14.371 -9.226 1.00 44.78 70 GLY A CA 1
ATOM 521 C C . GLY A 1 70 ? 10.021 -14.840 -10.622 1.00 44.78 70 GLY A C 1
ATOM 522 O O . GLY A 1 70 ? 9.475 -15.816 -11.135 1.00 44.78 70 GLY A O 1
ATOM 523 N N . ALA A 1 71 ? 11.018 -14.198 -11.240 1.00 47.81 71 ALA A N 1
ATOM 524 C CA . ALA A 1 71 ? 11.398 -14.463 -12.632 1.00 47.81 71 ALA A CA 1
ATOM 525 C C . ALA A 1 71 ? 12.366 -15.648 -12.835 1.00 47.81 71 ALA A C 1
ATOM 527 O O . ALA A 1 71 ? 12.626 -16.023 -13.975 1.00 47.81 71 ALA A O 1
ATOM 528 N N . THR A 1 72 ? 12.904 -16.263 -11.773 1.00 45.09 72 THR A N 1
ATOM 529 C CA . THR A 1 72 ? 13.963 -17.292 -11.907 1.00 45.09 72 THR A CA 1
ATOM 530 C C . THR A 1 72 ? 13.531 -18.727 -11.593 1.00 45.09 72 THR A C 1
ATOM 532 O O . THR A 1 72 ? 14.320 -19.648 -11.789 1.00 45.09 72 THR A O 1
ATOM 535 N N . SER A 1 73 ? 12.284 -18.973 -11.173 1.00 41.97 73 SER A N 1
ATOM 536 C CA . SER A 1 73 ? 11.846 -20.336 -10.814 1.00 41.97 73 SER A CA 1
ATOM 537 C C . SER A 1 73 ? 11.105 -21.095 -11.929 1.00 41.97 73 SER A C 1
ATOM 539 O O . SER A 1 73 ? 10.721 -22.245 -11.714 1.00 41.97 73 SER A O 1
ATOM 541 N N . ALA A 1 74 ? 10.911 -20.506 -13.116 1.00 46.72 74 ALA A N 1
ATOM 542 C CA . ALA A 1 74 ? 10.174 -21.146 -14.215 1.00 46.72 74 ALA A CA 1
ATOM 543 C C . ALA A 1 74 ? 11.043 -21.921 -15.235 1.00 46.72 74 ALA A C 1
ATOM 545 O O . ALA A 1 74 ? 10.486 -22.551 -16.130 1.00 46.72 74 ALA A O 1
ATOM 546 N N . GLU A 1 75 ? 12.375 -21.955 -15.103 1.00 48.06 75 GLU A N 1
ATOM 547 C CA . GLU A 1 75 ? 13.266 -22.617 -16.082 1.00 48.06 75 GLU A CA 1
ATOM 548 C C . GLU A 1 75 ? 14.010 -23.843 -15.523 1.00 48.06 75 GLU A C 1
ATOM 550 O O . GLU A 1 75 ? 15.196 -24.042 -15.768 1.00 48.06 75 GLU A O 1
ATOM 555 N N . ALA A 1 76 ? 13.313 -24.705 -14.778 1.00 49.19 76 ALA A N 1
ATOM 556 C CA . ALA A 1 76 ? 13.842 -26.015 -14.376 1.00 49.19 76 ALA A CA 1
ATOM 557 C C . ALA A 1 76 ? 12.955 -27.191 -14.819 1.00 49.19 76 ALA A C 1
ATOM 559 O O . ALA A 1 76 ? 12.957 -28.243 -14.183 1.00 49.19 76 ALA A O 1
ATOM 560 N N . HIS A 1 77 ? 12.206 -27.043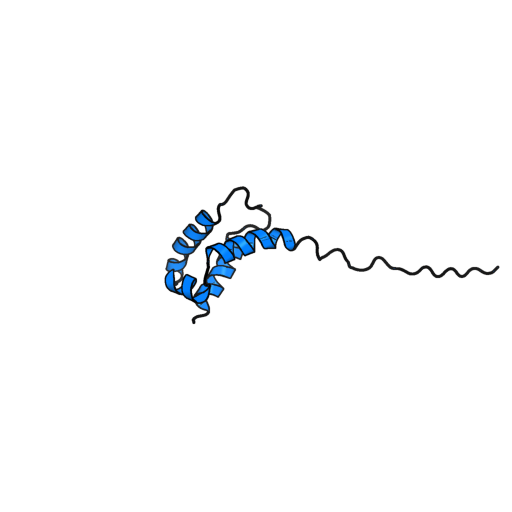 -15.918 1.00 49.38 77 HIS A N 1
ATOM 561 C CA . HIS A 1 77 ? 11.478 -28.163 -16.517 1.00 49.38 77 HIS A CA 1
ATOM 562 C C . HIS A 1 77 ? 12.310 -28.857 -17.610 1.00 49.38 77 HIS A C 1
ATOM 564 O O . HIS A 1 77 ? 12.291 -28.493 -18.780 1.00 49.38 77 HIS A O 1
ATOM 570 N N . GLU A 1 78 ? 13.046 -29.872 -17.156 1.00 55.62 78 GLU A N 1
ATOM 571 C CA . GLU A 1 78 ? 13.378 -31.123 -17.852 1.00 55.62 78 GLU A CA 1
ATOM 572 C C . GLU A 1 78 ? 13.909 -31.054 -19.297 1.00 55.62 78 GLU A C 1
ATOM 574 O O . GLU A 1 78 ? 13.245 -31.435 -20.263 1.00 55.62 78 GLU A O 1
ATOM 579 N N . ALA A 1 79 ? 15.203 -30.755 -19.436 1.00 53.69 79 ALA A N 1
ATOM 580 C CA . ALA A 1 79 ? 15.985 -31.259 -20.564 1.00 53.69 79 ALA A CA 1
ATOM 581 C C . ALA A 1 79 ? 16.372 -32.731 -20.309 1.00 53.69 79 ALA A C 1
ATOM 583 O O . ALA A 1 79 ? 17.448 -33.036 -19.802 1.00 53.69 79 ALA A O 1
ATOM 584 N N . THR A 1 80 ? 15.418 -33.622 -20.593 1.00 53.91 80 THR A N 1
ATOM 585 C CA . THR A 1 80 ? 15.604 -34.979 -21.146 1.00 53.91 80 THR A CA 1
ATOM 586 C C . THR A 1 80 ? 17.024 -35.557 -21.070 1.00 53.91 80 THR A C 1
ATOM 588 O O . THR A 1 80 ? 17.845 -35.419 -21.976 1.00 53.91 80 THR A O 1
ATOM 591 N N . GLY A 1 81 ? 17.274 -36.317 -20.005 1.00 58.50 81 GLY A N 1
ATOM 592 C CA . GLY A 1 81 ? 18.246 -37.398 -20.038 1.00 58.50 81 GLY A CA 1
ATOM 593 C C . GLY A 1 81 ? 17.588 -38.656 -20.603 1.00 58.50 81 GLY A C 1
ATOM 594 O O . GLY A 1 81 ? 16.885 -39.345 -19.877 1.00 58.50 81 GLY A O 1
ATOM 595 N N . ASP A 1 82 ? 17.843 -38.978 -21.869 1.00 54.16 82 ASP A N 1
ATOM 596 C CA . ASP A 1 82 ? 17.878 -40.376 -22.309 1.00 54.16 82 ASP A CA 1
ATOM 597 C C . ASP A 1 82 ? 19.051 -40.559 -23.272 1.00 54.16 82 ASP A C 1
ATOM 599 O O . ASP A 1 82 ? 18.990 -40.301 -24.474 1.00 54.16 82 ASP A O 1
ATOM 603 N N . ALA A 1 83 ? 20.174 -40.951 -22.682 1.00 60.34 83 ALA A N 1
ATOM 604 C CA . ALA A 1 83 ? 21.254 -41.605 -23.383 1.00 60.34 83 ALA A CA 1
ATOM 605 C C . ALA A 1 83 ? 21.024 -43.112 -23.245 1.00 60.34 83 ALA A C 1
ATOM 607 O O . ALA A 1 83 ? 21.494 -43.722 -22.285 1.00 60.34 83 ALA A O 1
ATOM 608 N N . SER A 1 84 ? 20.337 -43.723 -24.208 1.00 57.78 84 SER A N 1
ATOM 609 C CA . SER A 1 84 ? 20.386 -45.173 -24.384 1.00 57.78 84 SER A CA 1
ATOM 610 C C . SER A 1 84 ? 21.123 -45.517 -25.671 1.00 57.78 84 SER A C 1
ATOM 612 O O . SER A 1 84 ? 20.566 -45.659 -26.760 1.00 57.78 84 SER A O 1
ATOM 614 N N . GLY A 1 85 ? 22.444 -45.635 -25.524 1.00 58.09 85 GLY A N 1
ATOM 615 C CA . GLY A 1 85 ? 23.288 -46.317 -26.486 1.00 58.09 85 GLY A CA 1
ATOM 616 C C . GLY A 1 85 ? 22.904 -47.793 -26.552 1.00 58.09 85 GLY A C 1
ATOM 617 O O . GLY A 1 85 ? 23.123 -48.558 -25.616 1.00 58.09 85 GLY A O 1
ATOM 618 N N . SER A 1 86 ? 22.368 -48.211 -27.691 1.00 58.62 86 SER A N 1
ATOM 619 C CA . SER A 1 86 ? 22.364 -49.609 -28.110 1.00 58.62 86 SER A CA 1
ATOM 620 C C . SER A 1 86 ? 22.624 -49.681 -29.604 1.00 58.62 86 SER A C 1
ATOM 622 O O . SER A 1 86 ? 21.723 -49.552 -30.426 1.00 58.62 86 SER A O 1
ATOM 624 N N . SER A 1 87 ? 23.886 -49.913 -29.954 1.00 55.50 87 SER A N 1
ATOM 625 C CA . SER A 1 87 ? 24.235 -50.529 -31.228 1.00 55.50 87 SER A CA 1
ATOM 626 C C . SER A 1 87 ? 25.412 -51.471 -30.996 1.00 55.50 87 SER A C 1
ATOM 628 O O . SER A 1 87 ? 26.567 -51.061 -30.914 1.00 55.50 87 SER A O 1
ATOM 630 N N . ARG A 1 88 ? 25.079 -52.747 -30.785 1.00 53.88 88 ARG A N 1
ATOM 631 C CA . ARG A 1 88 ? 25.969 -53.872 -31.069 1.00 53.88 88 ARG A CA 1
ATOM 632 C C . ARG A 1 88 ? 25.681 -54.288 -32.508 1.00 53.88 88 ARG A C 1
ATOM 634 O O . ARG A 1 88 ? 24.541 -54.636 -32.809 1.00 53.88 88 ARG A O 1
ATOM 641 N N . GLY A 1 89 ? 26.712 -54.259 -33.340 1.00 51.47 89 GLY A N 1
ATOM 642 C CA . GLY A 1 89 ? 26.780 -54.823 -34.684 1.00 51.47 89 GLY A CA 1
ATOM 643 C C . GLY A 1 89 ? 28.239 -55.060 -35.013 1.00 51.47 89 GLY A C 1
ATOM 644 O O . GLY A 1 89 ? 29.019 -54.108 -34.789 1.00 51.47 89 GLY A O 1
#

Sequence (89 aa):
MSTRGVNFLHKWISNNVPETAGADMISVAELAQKLFADAPSLGIGSTEIEEDTGSVYETILDAIVHHDAGATSAEAHEATGDASGSSRG

Mean predicted aligned error: 12.14 Å

Solvent-accessible surface area (backbone atoms only — not comparable to full-atom values): 5729 Å² total; per-residue (Å²): 129,67,65,61,31,42,56,47,51,57,54,47,44,71,75,71,54,56,92,85,56,66,71,86,82,58,54,62,67,58,51,52,52,51,50,59,66,50,32,57,82,74,75,41,52,65,65,52,30,36,68,44,57,53,53,64,63,56,54,52,46,46,55,59,56,51,57,72,63,64,77,72,76,81,83,76,81,76,86,77,87,79,87,79,90,82,82,90,129

Radius of gyration: 21.67 Å; Cα contacts (8 Å, |Δi|>4): 50; chains: 1; bounding box: 41×64×48 Å

Secondary structure (DSSP, 8-state):
--SHHHHHHHHHHHHHS-TT--TTS--HHHHHHHHHHHGGGGT--HHHHHHHHS-HHHHHHHHHHHHHHTTSSS--S------------

Foldseek 3Di:
DDCVLVVLLVVLLVVPVDLPDQPVPPDLVNSLVVSQVCQVVVVHHPVNNCVNPVDSSVVSVCSNVCSVVPPPPPPPPDPDDDDDDDDDD